Protein AF-A0A516WX14-F1 (afdb_monomer_lite)

pLDDT: mean 75.68, std 23.4, range [29.84, 97.12]

Foldseek 3Di:
DADPPVRHDPDDFPDQALCSLLVVLQVVPDAAEDADAPAPRNVNNCCNNPVNHHYDHHPVDVVPDDPDDDDNPPDPDPDDDPDPDDDDDDDDDD

Secondary structure (DSSP, 8-state):
-B-TTT--B----S-S-HHHHHHHHHHSTT--EEEE-S-HHHHHHHHHH-TTSEEEE-HHHHHS-TTS------PPPPP---------------

Structure (mmCIF, N/CA/C/O backbone):
data_AF-A0A516WX14-F1
#
_entry.id   AF-A0A516WX14-F1
#
loop_
_atom_site.group_PDB
_atom_site.id
_atom_site.type_symbol
_atom_site.label_atom_id
_atom_site.label_alt_id
_atom_site.label_comp_id
_atom_site.label_asym_id
_atom_site.label_entity_id
_atom_site.label_seq_id
_atom_site.pdbx_PDB_ins_code
_atom_site.Cartn_x
_atom_site.Cartn_y
_atom_site.Cartn_z
_atom_site.occupancy
_atom_site.B_iso_or_equiv
_atom_site.auth_seq_id
_atom_site.auth_comp_id
_atom_site.auth_asym_id
_atom_site.auth_atom_id
_atom_site.pdbx_PDB_model_num
ATOM 1 N N . MET A 1 1 ? 3.502 5.937 0.842 1.00 89.12 1 MET A N 1
ATOM 2 C CA . MET A 1 1 ? 2.110 5.667 1.232 1.00 89.12 1 MET A CA 1
ATOM 3 C C . MET A 1 1 ? 1.490 6.908 1.834 1.00 89.12 1 MET A C 1
ATOM 5 O O . MET A 1 1 ? 2.151 7.621 2.581 1.00 89.12 1 MET A O 1
ATOM 9 N N . LEU A 1 2 ? 0.252 7.198 1.448 1.00 91.94 2 LEU A N 1
ATOM 10 C CA . LEU A 1 2 ? -0.507 8.368 1.882 1.00 91.94 2 LEU A CA 1
ATOM 11 C C . LEU A 1 2 ? -1.818 7.879 2.488 1.00 91.94 2 LEU A C 1
ATOM 13 O O . LEU A 1 2 ? -2.462 7.004 1.911 1.00 91.94 2 LEU A O 1
ATOM 17 N N . ASP A 1 3 ? -2.220 8.463 3.608 1.00 91.38 3 ASP A N 1
ATOM 18 C CA . ASP A 1 3 ? -3.547 8.230 4.153 1.00 91.38 3 ASP A CA 1
ATOM 19 C C . ASP A 1 3 ? -4.585 8.984 3.316 1.00 91.38 3 ASP A C 1
ATOM 21 O O . ASP A 1 3 ? -4.491 10.199 3.129 1.00 91.38 3 ASP A O 1
ATOM 25 N N . MET A 1 4 ? -5.580 8.265 2.800 1.00 87.50 4 MET A N 1
ATOM 26 C CA . MET A 1 4 ? -6.560 8.841 1.875 1.00 87.50 4 MET A CA 1
ATOM 27 C C . MET A 1 4 ? -7.522 9.822 2.553 1.00 87.50 4 MET A C 1
ATOM 29 O O . MET A 1 4 ? -8.044 10.710 1.882 1.00 87.50 4 MET A O 1
ATOM 33 N N . VAL A 1 5 ? -7.765 9.676 3.859 1.00 89.31 5 VAL A N 1
ATOM 34 C CA . VAL A 1 5 ? -8.733 10.502 4.598 1.00 89.31 5 VAL A CA 1
ATOM 35 C C . VAL A 1 5 ? -8.106 11.832 5.009 1.00 89.31 5 VAL A C 1
ATOM 37 O O . VAL A 1 5 ? -8.687 12.896 4.814 1.00 89.31 5 VAL A O 1
ATOM 40 N N . THR A 1 6 ? -6.898 11.783 5.560 1.00 93.81 6 THR A N 1
ATOM 41 C CA . THR A 1 6 ? -6.187 12.942 6.108 1.00 93.81 6 THR A CA 1
ATOM 42 C C . THR A 1 6 ? -5.228 13.585 5.113 1.00 93.81 6 THR A C 1
ATOM 44 O O . THR A 1 6 ? -4.732 14.680 5.376 1.00 93.81 6 THR A 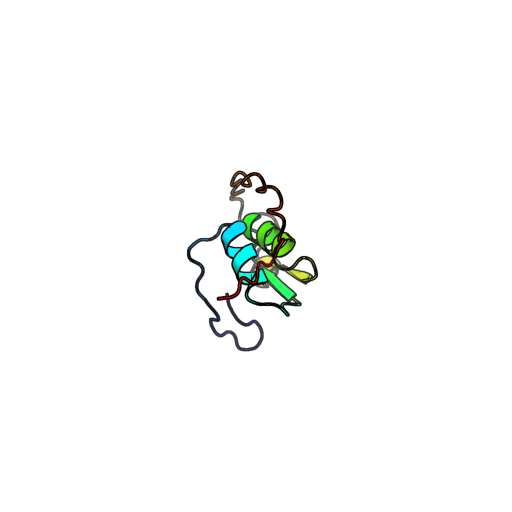O 1
ATOM 47 N N . SER A 1 7 ? -4.954 12.930 3.977 1.00 90.44 7 SER A N 1
ATOM 48 C CA . SER A 1 7 ? -3.940 13.350 2.999 1.00 90.44 7 SER A CA 1
ATOM 49 C C . SER A 1 7 ? -2.549 13.536 3.617 1.00 90.44 7 SER A C 1
ATOM 51 O O . SER A 1 7 ? -1.762 14.366 3.159 1.00 90.44 7 SER A O 1
ATOM 53 N N . ARG A 1 8 ? -2.236 12.777 4.675 1.00 94.00 8 ARG A N 1
ATOM 54 C CA . ARG A 1 8 ? -0.929 12.814 5.338 1.00 94.00 8 ARG A CA 1
ATOM 55 C C . ARG A 1 8 ? -0.032 11.688 4.829 1.00 94.00 8 ARG A C 1
ATOM 57 O O . ARG A 1 8 ? -0.514 10.566 4.653 1.00 94.00 8 ARG A O 1
ATOM 64 N N . PRO A 1 9 ? 1.266 11.954 4.603 1.00 93.31 9 PRO A N 1
ATOM 65 C CA . PRO A 1 9 ? 2.233 10.895 4.353 1.00 93.31 9 PRO A CA 1
ATOM 66 C C . PRO A 1 9 ? 2.243 9.916 5.527 1.00 93.31 9 PRO A C 1
ATOM 68 O O . PRO A 1 9 ? 2.392 10.334 6.672 1.00 93.31 9 PRO A O 1
ATOM 71 N N . ILE A 1 10 ? 2.063 8.632 5.227 1.00 92.81 10 ILE A N 1
ATOM 72 C CA . ILE A 1 10 ? 2.241 7.541 6.189 1.00 92.81 10 ILE A CA 1
ATOM 73 C C . ILE A 1 10 ? 3.702 7.105 6.157 1.00 92.81 10 ILE A C 1
ATOM 75 O O . ILE A 1 10 ? 4.338 7.002 7.198 1.00 92.81 10 ILE A O 1
ATOM 79 N N . ASP A 1 11 ? 4.228 6.869 4.952 1.00 93.88 11 ASP A N 1
ATOM 80 C CA . ASP A 1 11 ? 5.578 6.338 4.766 1.00 93.88 11 ASP A CA 1
ATOM 81 C C . ASP A 1 11 ? 6.132 6.652 3.367 1.00 93.88 11 ASP A C 1
ATOM 83 O O . ASP A 1 11 ? 5.367 6.919 2.433 1.00 93.88 11 ASP A O 1
ATOM 87 N N . LEU A 1 12 ? 7.447 6.576 3.189 1.00 94.38 12 LEU A N 1
ATOM 88 C CA . LEU A 1 12 ? 8.123 6.652 1.898 1.00 94.38 12 LEU A CA 1
ATOM 89 C C . LEU A 1 12 ? 8.804 5.313 1.606 1.00 94.38 12 LEU A C 1
ATOM 91 O O . LEU A 1 12 ? 9.740 4.918 2.291 1.00 94.38 12 LEU A O 1
ATOM 95 N N . LEU A 1 13 ? 8.352 4.632 0.553 1.00 93.25 13 LEU A N 1
ATOM 96 C CA . LEU A 1 13 ? 8.954 3.367 0.143 1.00 93.25 13 LEU A CA 1
ATOM 97 C C . LEU A 1 13 ? 10.335 3.590 -0.481 1.00 93.25 13 LEU A C 1
ATOM 99 O O . LEU A 1 13 ? 10.561 4.596 -1.155 1.00 93.25 13 LEU A O 1
ATOM 103 N N . ALA A 1 14 ? 11.230 2.617 -0.294 1.00 92.25 14 ALA A N 1
ATOM 104 C CA . ALA A 1 14 ? 12.594 2.654 -0.824 1.00 92.25 14 ALA A CA 1
ATOM 105 C C . ALA A 1 14 ? 12.638 2.666 -2.363 1.00 92.25 14 ALA A C 1
ATOM 107 O O . ALA A 1 14 ? 13.525 3.275 -2.960 1.00 92.25 14 ALA A O 1
ATOM 108 N N . ASP A 1 15 ? 11.666 2.019 -3.005 1.00 93.00 15 ASP A N 1
ATOM 109 C CA . ASP A 1 15 ? 11.503 1.981 -4.453 1.00 93.00 15 ASP A CA 1
ATOM 110 C C . ASP A 1 15 ? 10.020 1.832 -4.848 1.00 93.00 15 ASP A C 1
ATOM 112 O O . ASP A 1 15 ? 9.114 1.902 -4.014 1.00 93.00 15 ASP A O 1
ATOM 116 N N . ARG A 1 16 ? 9.768 1.679 -6.153 1.00 91.12 16 ARG A N 1
ATOM 117 C CA . ARG A 1 16 ? 8.425 1.546 -6.745 1.00 91.12 16 ARG A CA 1
ATOM 118 C C . ARG A 1 16 ? 8.157 0.134 -7.284 1.00 91.12 16 ARG A C 1
ATOM 120 O O . ARG A 1 16 ? 7.430 -0.019 -8.264 1.00 91.12 16 ARG A O 1
ATOM 127 N N . THR A 1 17 ? 8.789 -0.887 -6.707 1.00 95.38 17 THR A N 1
ATOM 128 C CA . THR A 1 17 ? 8.618 -2.283 -7.135 1.00 95.38 17 THR A CA 1
ATOM 129 C C . THR A 1 17 ? 7.401 -2.936 -6.480 1.00 95.38 17 THR A C 1
ATOM 131 O O . THR A 1 17 ? 6.887 -2.478 -5.458 1.00 95.38 17 THR A O 1
ATOM 134 N N . SER A 1 18 ? 6.927 -4.031 -7.077 1.00 95.69 18 SER A N 1
ATOM 135 C CA . SER A 1 18 ? 5.832 -4.831 -6.525 1.00 95.69 18 SER A CA 1
ATOM 136 C C . SER A 1 18 ? 6.169 -5.422 -5.161 1.00 95.69 18 SER A C 1
ATOM 138 O O . SER A 1 18 ? 5.306 -5.454 -4.289 1.00 95.69 18 SER A O 1
ATOM 140 N N . ASP A 1 19 ? 7.408 -5.880 -4.979 1.00 96.44 19 ASP A N 1
ATOM 141 C CA . ASP A 1 19 ? 7.855 -6.564 -3.767 1.00 96.44 19 ASP A CA 1
ATOM 142 C C . ASP A 1 19 ? 7.868 -5.607 -2.576 1.00 96.44 19 ASP A C 1
ATOM 144 O O . ASP A 1 19 ? 7.222 -5.882 -1.566 1.00 96.44 19 ASP A O 1
ATOM 148 N N . THR A 1 20 ? 8.468 -4.425 -2.743 1.00 96.38 20 THR A N 1
ATOM 149 C CA . THR A 1 20 ? 8.501 -3.385 -1.705 1.00 96.38 20 THR A CA 1
ATOM 150 C C . THR A 1 20 ? 7.095 -2.968 -1.270 1.00 96.38 20 THR A C 1
ATOM 152 O O . THR A 1 20 ? 6.825 -2.792 -0.084 1.00 96.38 20 THR A O 1
ATOM 155 N N . VAL A 1 21 ? 6.160 -2.850 -2.216 1.00 95.81 21 VAL A N 1
ATOM 156 C CA . VAL A 1 21 ? 4.762 -2.494 -1.921 1.00 95.81 21 VAL A CA 1
ATOM 157 C C . VAL A 1 21 ? 4.041 -3.634 -1.203 1.00 95.81 21 VAL A C 1
ATOM 159 O O . VAL A 1 21 ? 3.299 -3.393 -0.252 1.00 95.81 21 VAL A O 1
ATOM 162 N N . ALA A 1 22 ? 4.250 -4.873 -1.649 1.00 96.75 22 ALA A N 1
ATOM 163 C CA . ALA A 1 22 ? 3.633 -6.042 -1.042 1.00 96.75 22 ALA A CA 1
ATOM 164 C C . ALA A 1 22 ? 4.104 -6.248 0.397 1.00 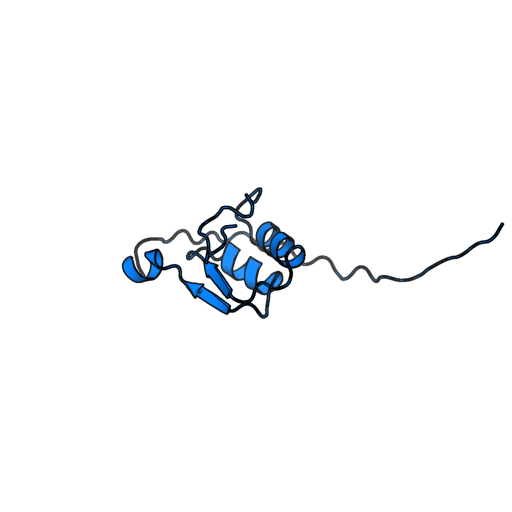96.75 22 ALA A C 1
ATOM 166 O O . ALA A 1 22 ? 3.292 -6.565 1.263 1.00 96.75 22 ALA A O 1
ATOM 167 N N . ASP A 1 23 ? 5.400 -6.087 0.651 1.00 97.12 23 ASP A N 1
ATOM 168 C CA . ASP A 1 23 ? 5.973 -6.260 1.982 1.00 97.12 23 ASP A CA 1
ATOM 169 C C . ASP A 1 23 ? 5.480 -5.175 2.936 1.00 97.12 23 ASP A C 1
ATOM 171 O O . ASP A 1 23 ? 5.000 -5.502 4.021 1.00 97.12 23 ASP A O 1
ATOM 175 N N . TRP A 1 24 ? 5.425 -3.920 2.480 1.00 96.19 24 TRP A N 1
ATOM 176 C CA . TRP A 1 24 ? 4.840 -2.837 3.268 1.00 96.19 24 TRP A CA 1
ATOM 177 C C . TRP A 1 24 ? 3.381 -3.120 3.654 1.00 96.19 24 TRP A C 1
ATOM 179 O O . TRP A 1 24 ? 3.001 -2.955 4.811 1.00 96.19 24 TRP A O 1
ATOM 189 N N . LEU A 1 25 ? 2.556 -3.600 2.717 1.00 95.81 25 LEU A N 1
ATOM 190 C CA . LEU A 1 25 ? 1.145 -3.911 2.985 1.00 95.81 25 LEU A CA 1
ATOM 191 C C . LEU A 1 25 ? 0.957 -5.082 3.960 1.00 95.81 25 LEU A C 1
ATOM 193 O O . LEU A 1 25 ? 0.017 -5.065 4.750 1.00 95.81 25 LEU A O 1
ATOM 197 N N . LYS A 1 26 ? 1.854 -6.076 3.952 1.00 95.12 26 LYS A N 1
ATOM 198 C CA . LYS A 1 26 ? 1.822 -7.179 4.932 1.00 95.12 26 LYS A CA 1
ATOM 199 C C . LYS A 1 26 ? 2.148 -6.695 6.343 1.00 95.12 26 LYS A C 1
ATOM 201 O O . LYS A 1 26 ? 1.608 -7.228 7.309 1.00 95.12 26 LYS A O 1
ATOM 206 N N . GLU A 1 27 ? 3.038 -5.714 6.458 1.00 94.69 27 GLU A N 1
ATOM 207 C CA . GLU A 1 27 ? 3.408 -5.090 7.732 1.00 94.69 27 GLU A CA 1
ATOM 208 C C . GLU A 1 27 ? 2.337 -4.115 8.244 1.00 94.69 27 GLU A C 1
ATOM 210 O O . GLU A 1 27 ? 2.273 -3.853 9.444 1.00 94.69 27 GLU A O 1
ATOM 215 N N . HIS A 1 28 ? 1.451 -3.647 7.358 1.00 91.06 28 HIS A N 1
ATOM 216 C CA . HIS A 1 28 ? 0.354 -2.722 7.657 1.00 91.06 28 HIS A CA 1
ATOM 217 C C . HIS A 1 28 ? -1.022 -3.378 7.407 1.00 91.06 28 HIS A C 1
ATOM 219 O O . HIS A 1 28 ? -1.737 -3.013 6.462 1.00 91.06 28 HIS A O 1
ATOM 225 N N . PRO A 1 29 ? -1.421 -4.360 8.246 1.00 86.50 29 PRO A N 1
ATOM 226 C CA . PRO A 1 29 ? -2.688 -5.064 8.087 1.00 86.50 29 PRO A CA 1
ATOM 227 C C . PRO A 1 29 ? -3.886 -4.136 8.333 1.00 86.50 29 PRO A C 1
ATOM 229 O O . PRO A 1 29 ? -3.816 -3.200 9.127 1.00 86.50 29 PRO A O 1
ATOM 232 N N . GLY A 1 30 ? -5.013 -4.433 7.680 1.00 88.31 30 GLY A N 1
ATOM 233 C CA . GLY A 1 30 ? -6.252 -3.648 7.791 1.00 88.31 30 GLY A CA 1
ATOM 234 C C . GLY A 1 30 ? -6.478 -2.649 6.653 1.00 88.31 30 GLY A C 1
ATOM 235 O O . GLY A 1 30 ? -7.427 -1.875 6.692 1.00 88.31 30 GLY A O 1
ATOM 236 N N . THR A 1 31 ? -5.633 -2.669 5.621 1.00 91.25 31 THR A N 1
ATOM 237 C CA . THR A 1 31 ? -5.861 -1.875 4.409 1.00 91.25 31 THR A CA 1
ATOM 238 C C . THR A 1 31 ? -7.023 -2.464 3.601 1.00 91.25 31 THR A C 1
ATOM 240 O O . THR A 1 31 ? -6.876 -3.520 2.993 1.00 91.25 31 THR A O 1
ATOM 243 N N . GLU A 1 32 ? -8.168 -1.779 3.573 1.00 92.31 32 GLU A N 1
ATOM 244 C CA . GLU A 1 32 ? -9.372 -2.226 2.844 1.00 92.31 32 GLU A CA 1
ATOM 245 C C . GLU A 1 32 ? -9.468 -1.659 1.423 1.00 92.31 32 GLU A C 1
ATOM 247 O O . GLU A 1 32 ? -10.000 -2.302 0.519 1.00 92.31 32 GLU A O 1
ATOM 252 N N . VAL A 1 33 ? -8.959 -0.445 1.206 1.00 93.25 33 VAL A N 1
ATOM 253 C CA . VAL A 1 33 ? -9.048 0.257 -0.078 1.00 93.25 33 VAL A CA 1
ATOM 254 C C . VAL A 1 33 ? -7.699 0.876 -0.404 1.00 93.25 33 VAL A C 1
ATOM 256 O O . VAL A 1 33 ? -7.129 1.599 0.412 1.00 93.25 33 VAL A O 1
ATOM 259 N N . VAL A 1 34 ? -7.206 0.634 -1.619 1.00 93.69 34 VAL A N 1
ATOM 260 C CA . VAL A 1 34 ? -5.968 1.237 -2.123 1.00 93.69 34 VAL A CA 1
ATOM 261 C C . VAL A 1 34 ? -6.255 2.020 -3.395 1.00 93.69 34 VAL A C 1
ATOM 263 O O . VAL A 1 34 ? -6.623 1.460 -4.429 1.00 93.69 34 VAL A O 1
ATOM 266 N N . CYS A 1 35 ? -6.052 3.332 -3.321 1.00 93.31 35 CYS A N 1
ATOM 267 C CA . CYS A 1 35 ? -6.082 4.228 -4.468 1.00 93.31 35 CYS A CA 1
ATOM 268 C C . CYS A 1 35 ? -4.692 4.265 -5.118 1.00 93.31 35 CYS A C 1
ATOM 270 O O . CYS A 1 35 ? -3.714 4.615 -4.457 1.00 93.31 35 CYS A O 1
ATOM 272 N N . ARG A 1 36 ? -4.586 3.866 -6.390 1.00 91.31 36 ARG A N 1
ATOM 273 C CA . ARG A 1 36 ? -3.292 3.678 -7.068 1.00 91.31 36 ARG A CA 1
ATOM 274 C C . ARG A 1 36 ? -3.261 4.249 -8.485 1.00 91.31 36 ARG A C 1
ATOM 276 O O . ARG A 1 36 ? -4.298 4.363 -9.149 1.00 91.31 36 ARG A O 1
ATOM 283 N N . ASP A 1 37 ? -2.048 4.539 -8.954 1.00 85.75 37 ASP A N 1
ATOM 284 C CA . ASP A 1 37 ? -1.781 4.953 -10.334 1.00 85.75 37 ASP A CA 1
ATOM 285 C C . ASP A 1 37 ? -1.773 3.752 -11.301 1.00 85.75 37 ASP A C 1
ATOM 287 O O . ASP A 1 37 ? -2.058 2.616 -10.934 1.00 85.75 37 ASP A O 1
ATOM 291 N N . ARG A 1 38 ? -1.474 3.959 -12.585 1.00 81.62 38 ARG A N 1
ATOM 292 C CA . ARG A 1 38 ? -1.545 2.886 -13.589 1.00 81.62 38 ARG A CA 1
ATOM 293 C C . ARG A 1 38 ? -0.426 1.846 -13.559 1.00 81.62 38 ARG A C 1
ATOM 295 O O . ARG A 1 38 ? -0.563 0.858 -14.280 1.00 81.62 38 ARG A O 1
ATOM 302 N N . ALA A 1 39 ? 0.635 2.044 -12.788 1.00 86.62 39 ALA A N 1
ATOM 303 C CA . ALA A 1 39 ? 1.797 1.176 -12.830 1.00 86.62 39 ALA A CA 1
ATOM 304 C C . ALA A 1 39 ? 1.428 -0.259 -12.430 1.00 86.62 39 ALA A C 1
ATOM 306 O O . ALA A 1 39 ? 0.809 -0.510 -11.391 1.00 86.62 39 ALA A O 1
ATOM 307 N N . GLY A 1 40 ? 1.831 -1.214 -13.273 1.00 89.06 40 GLY A N 1
ATOM 308 C CA . GLY A 1 40 ? 1.579 -2.636 -13.042 1.00 89.06 40 GLY A CA 1
ATOM 309 C C . GLY A 1 40 ? 2.208 -3.134 -11.741 1.00 89.06 40 GLY A C 1
ATOM 310 O O . GLY A 1 40 ? 1.598 -3.940 -11.044 1.00 89.06 40 GLY A O 1
ATOM 311 N N . ALA A 1 41 ? 3.368 -2.584 -11.369 1.00 92.00 41 ALA A N 1
ATOM 312 C CA . ALA A 1 41 ? 4.072 -2.919 -10.135 1.00 92.00 41 ALA A CA 1
ATOM 313 C C . ALA A 1 41 ? 3.213 -2.686 -8.880 1.00 92.00 41 ALA A C 1
ATOM 315 O O . ALA A 1 41 ? 3.154 -3.559 -8.018 1.00 92.00 41 ALA A O 1
ATOM 316 N N . TYR A 1 42 ? 2.476 -1.571 -8.793 1.00 92.50 42 TYR A N 1
ATOM 317 C CA . TYR A 1 42 ? 1.586 -1.330 -7.652 1.00 92.50 42 TYR A CA 1
ATOM 318 C C . TYR A 1 42 ? 0.401 -2.289 -7.641 1.00 92.50 42 TYR A C 1
ATOM 320 O O . TYR A 1 42 ? 0.068 -2.830 -6.592 1.00 92.50 42 TYR A O 1
ATOM 328 N N . ALA A 1 43 ? -0.218 -2.540 -8.798 1.00 94.19 43 ALA A N 1
ATOM 329 C CA . ALA A 1 43 ? -1.345 -3.467 -8.881 1.00 94.19 43 ALA A CA 1
ATOM 330 C C . ALA A 1 43 ? -0.949 -4.898 -8.468 1.00 94.19 43 ALA A C 1
ATOM 332 O O . ALA A 1 43 ? -1.716 -5.579 -7.782 1.00 94.19 43 ALA A O 1
ATOM 333 N N . GLU A 1 44 ? 0.250 -5.333 -8.865 1.00 95.94 44 GLU A N 1
ATOM 334 C CA . GLU A 1 44 ? 0.860 -6.598 -8.449 1.00 95.94 44 GLU A CA 1
ATOM 335 C C . GLU A 1 44 ? 1.149 -6.610 -6.946 1.00 95.94 44 GLU A C 1
ATOM 337 O O . GLU A 1 44 ? 0.694 -7.512 -6.244 1.00 95.94 44 GLU A O 1
ATOM 342 N N . GLY A 1 45 ? 1.842 -5.585 -6.445 1.00 95.69 45 GLY A N 1
ATOM 343 C CA . GLY A 1 45 ? 2.207 -5.478 -5.036 1.00 95.69 45 GLY A CA 1
ATOM 344 C C . GLY A 1 45 ? 0.991 -5.504 -4.112 1.00 95.69 45 GLY A C 1
ATOM 345 O O . GLY A 1 45 ? 0.982 -6.243 -3.130 1.00 95.69 45 GLY A O 1
ATOM 346 N N . ILE A 1 46 ? -0.083 -4.793 -4.475 1.00 95.75 46 ILE A N 1
ATOM 347 C CA . ILE A 1 46 ? -1.342 -4.803 -3.717 1.00 95.75 46 ILE A CA 1
ATOM 348 C C . ILE A 1 46 ? -1.965 -6.196 -3.715 1.00 95.75 46 ILE A C 1
ATOM 350 O O . ILE A 1 46 ? -2.327 -6.696 -2.657 1.00 95.75 46 ILE A O 1
ATOM 354 N N . ARG A 1 47 ? -2.037 -6.872 -4.866 1.00 95.69 47 ARG A N 1
ATOM 355 C CA . ARG A 1 47 ? -2.611 -8.223 -4.931 1.00 95.69 47 ARG A CA 1
ATOM 356 C C . ARG A 1 47 ? -1.814 -9.247 -4.114 1.00 95.69 47 ARG A C 1
ATOM 358 O O . ARG A 1 47 ? -2.400 -10.215 -3.640 1.00 95.69 47 ARG A O 1
ATOM 365 N N . ILE A 1 48 ? -0.501 -9.069 -3.964 1.00 96.62 48 ILE A N 1
ATOM 366 C CA . ILE A 1 48 ? 0.336 -9.953 -3.138 1.00 96.62 48 ILE A CA 1
ATOM 367 C C . ILE A 1 48 ? 0.227 -9.595 -1.647 1.00 96.62 48 ILE A C 1
ATOM 369 O O . ILE A 1 48 ? 0.143 -10.498 -0.817 1.00 96.62 48 ILE A O 1
ATOM 373 N N . GLY A 1 49 ? 0.293 -8.307 -1.300 1.00 94.75 49 GLY A N 1
ATOM 374 C CA . GLY A 1 49 ? 0.403 -7.840 0.085 1.00 94.75 49 GLY A CA 1
ATOM 375 C C . GLY A 1 49 ? -0.927 -7.630 0.806 1.00 94.75 49 GLY A C 1
ATOM 376 O O . GLY A 1 49 ? -0.997 -7.819 2.015 1.00 94.75 49 GLY A O 1
ATOM 377 N N . ALA A 1 50 ? -1.981 -7.286 0.068 1.00 96.06 50 ALA A N 1
ATOM 378 C CA . ALA A 1 50 ? -3.335 -7.075 0.570 1.00 96.06 50 ALA A CA 1
ATOM 379 C C . ALA A 1 50 ? -4.363 -7.581 -0.468 1.00 96.06 50 ALA A C 1
ATOM 381 O O . ALA A 1 50 ? -5.021 -6.780 -1.134 1.00 96.06 50 ALA A O 1
ATOM 382 N N . PRO A 1 51 ? -4.489 -8.910 -0.653 1.00 94.88 51 PRO A N 1
ATOM 383 C CA . PRO A 1 51 ? -5.345 -9.498 -1.689 1.00 94.88 51 PRO A CA 1
ATOM 384 C C . PRO A 1 51 ? -6.830 -9.148 -1.531 1.00 94.88 51 PRO A C 1
ATOM 386 O O . PRO A 1 51 ? -7.548 -9.100 -2.527 1.00 94.88 51 PRO A O 1
ATOM 389 N N . ASP A 1 52 ? -7.267 -8.882 -0.301 1.00 94.88 52 ASP A N 1
ATOM 390 C CA . ASP A 1 52 ? -8.649 -8.522 0.018 1.00 94.88 52 ASP A CA 1
ATOM 391 C C . ASP A 1 52 ? -8.930 -7.018 -0.159 1.00 94.88 52 ASP A C 1
ATOM 393 O O . ASP A 1 52 ? -10.079 -6.587 -0.069 1.00 94.88 52 ASP A O 1
ATOM 397 N N . ALA A 1 53 ? -7.900 -6.205 -0.431 1.00 95.62 53 ALA A N 1
ATOM 398 C CA . ALA A 1 53 ? -8.060 -4.770 -0.611 1.00 95.62 53 ALA A CA 1
ATOM 399 C C . ALA A 1 53 ? -8.652 -4.429 -1.985 1.00 95.62 53 ALA A C 1
ATOM 401 O O . ALA A 1 53 ? -8.188 -4.884 -3.038 1.00 95.62 53 ALA A O 1
ATOM 402 N N . VAL A 1 54 ? -9.636 -3.533 -1.993 1.00 95.38 54 VAL A N 1
ATOM 403 C CA . VAL A 1 54 ? -10.236 -3.009 -3.220 1.00 95.38 54 VAL A CA 1
ATOM 404 C C . VAL A 1 54 ? -9.285 -2.006 -3.868 1.00 95.38 54 VAL A C 1
ATOM 406 O O . VAL A 1 54 ? -8.927 -0.985 -3.279 1.00 95.38 54 VAL A O 1
ATOM 409 N N . GLN A 1 55 ? -8.900 -2.271 -5.116 1.00 93.69 55 GLN A N 1
ATOM 410 C CA . GLN A 1 55 ? -8.064 -1.360 -5.896 1.00 93.69 55 GLN A CA 1
ATOM 411 C C . GLN A 1 55 ? -8.917 -0.341 -6.652 1.00 93.69 55 GLN A C 1
ATOM 413 O O . GLN A 1 55 ? -9.716 -0.704 -7.517 1.00 93.69 55 GLN A O 1
ATOM 418 N N . VAL A 1 56 ? -8.691 0.942 -6.379 1.00 92.88 56 VAL A N 1
ATOM 419 C CA . VAL A 1 56 ? -9.377 2.062 -7.031 1.00 92.88 56 VAL A CA 1
ATOM 420 C C . VAL A 1 56 ? -8.365 2.857 -7.850 1.00 92.88 56 VAL A C 1
ATOM 422 O O . VAL A 1 56 ? -7.251 3.132 -7.403 1.00 92.88 56 VAL A O 1
ATOM 425 N N . ALA A 1 57 ? -8.734 3.216 -9.077 1.00 88.62 57 ALA A N 1
ATOM 426 C CA . ALA A 1 57 ? -7.922 4.115 -9.887 1.00 88.62 57 ALA A CA 1
ATOM 427 C C . ALA A 1 57 ? -7.949 5.522 -9.282 1.00 88.62 57 ALA A C 1
ATOM 429 O O . ALA A 1 57 ? -9.020 6.015 -8.925 1.00 88.62 57 ALA A O 1
ATOM 430 N N . ASP A 1 58 ? -6.794 6.179 -9.203 1.00 83.81 58 ASP A N 1
ATOM 431 C CA . ASP A 1 58 ? -6.745 7.527 -8.648 1.00 83.81 58 ASP A CA 1
ATOM 432 C C . ASP A 1 58 ? -7.604 8.552 -9.420 1.00 83.81 58 ASP A C 1
ATOM 434 O O . ASP A 1 58 ? -7.997 8.380 -10.577 1.00 83.81 58 ASP A O 1
ATOM 438 N N . ARG A 1 59 ? -7.958 9.657 -8.758 1.00 79.69 59 ARG A N 1
ATOM 439 C CA . ARG A 1 59 ? -8.830 10.678 -9.360 1.00 79.69 59 ARG A CA 1
ATOM 440 C C . ARG A 1 59 ? -8.194 11.332 -10.589 1.00 79.69 59 ARG A C 1
ATOM 442 O O . ARG A 1 59 ? -8.898 11.668 -11.541 1.00 79.69 59 ARG A O 1
ATOM 449 N N . TRP A 1 60 ? -6.875 11.511 -10.578 1.00 74.88 60 TRP A N 1
ATOM 450 C CA . TRP A 1 60 ? -6.140 12.100 -11.700 1.00 74.88 60 TRP A CA 1
ATOM 451 C C . TRP A 1 60 ? -6.261 11.224 -12.950 1.00 74.88 60 TRP A C 1
ATOM 453 O O . TRP A 1 60 ? -6.391 11.696 -14.081 1.00 74.88 60 TRP A O 1
ATOM 463 N N . ARG A 1 61 ? -6.316 9.917 -12.725 1.00 70.75 61 ARG A N 1
ATOM 464 C CA . ARG A 1 61 ? -6.473 8.881 -13.723 1.00 70.75 61 ARG A CA 1
ATOM 465 C C . ARG A 1 61 ? -7.862 8.861 -14.367 1.00 70.75 61 ARG A C 1
ATOM 467 O O . ARG A 1 61 ? -7.941 8.553 -15.559 1.00 70.75 61 ARG A O 1
ATOM 474 N N . LEU A 1 62 ? -8.924 9.222 -13.643 1.00 72.19 62 LEU A N 1
ATOM 475 C CA . LEU A 1 62 ? -10.262 9.414 -14.228 1.00 72.19 62 LEU A CA 1
ATOM 476 C C . LEU A 1 62 ? -10.294 10.603 -15.196 1.00 72.19 62 LEU A C 1
ATOM 478 O O . LEU A 1 62 ? -10.965 10.543 -16.223 1.00 72.19 62 LEU A O 1
ATOM 482 N N . TRP A 1 63 ? -9.523 11.651 -14.906 1.00 73.56 63 TRP A N 1
ATOM 483 C CA . TRP A 1 63 ? -9.469 12.854 -15.734 1.00 73.56 63 TRP A CA 1
ATOM 484 C C . TRP A 1 63 ? -8.635 12.673 -17.016 1.00 73.56 63 TRP A C 1
ATOM 486 O O . TRP A 1 63 ? -9.002 13.180 -18.073 1.00 73.56 63 TRP A O 1
ATOM 496 N N . LEU A 1 64 ? -7.536 11.909 -16.964 1.00 68.75 64 LEU A N 1
ATOM 497 C CA . LEU A 1 64 ? -6.556 11.833 -18.063 1.00 68.75 64 LEU A CA 1
ATOM 498 C C . LEU A 1 64 ? -6.900 10.875 -19.225 1.00 68.75 64 LEU A C 1
ATOM 500 O O . LEU A 1 64 ? -6.159 10.824 -20.209 1.00 68.75 64 LEU A O 1
ATOM 504 N N . GLY A 1 65 ? -7.999 10.114 -19.154 1.00 62.97 65 GLY A N 1
ATOM 505 C CA . GLY A 1 65 ? -8.418 9.190 -20.221 1.00 62.97 65 GLY A CA 1
ATOM 506 C C . GLY A 1 65 ? -7.413 8.050 -20.504 1.00 62.97 65 GLY A C 1
ATOM 507 O O . GLY A 1 65 ? -6.301 8.021 -19.971 1.00 62.97 65 GLY A O 1
ATOM 508 N N . PRO A 1 66 ? -7.774 6.998 -21.259 1.00 57.69 66 PRO A N 1
ATOM 509 C CA . PRO A 1 66 ? -6.961 5.782 -21.362 1.00 57.69 66 PRO A CA 1
ATOM 510 C C . PRO A 1 66 ? -5.612 5.858 -22.099 1.00 57.69 66 PRO A C 1
ATOM 512 O O . PRO A 1 66 ? -4.905 4.855 -22.065 1.00 57.69 66 PRO A O 1
ATOM 515 N N . GLY A 1 67 ? -5.182 7.000 -22.651 1.00 55.97 67 GLY A N 1
ATOM 516 C CA . GLY A 1 67 ? -4.112 7.025 -23.666 1.00 55.97 67 GLY A CA 1
ATOM 517 C C . GLY A 1 67 ? -2.852 7.876 -23.432 1.00 55.97 67 GLY A C 1
ATOM 518 O O . GLY A 1 67 ? -2.104 8.039 -24.385 1.00 55.97 67 GLY A O 1
ATOM 519 N N . ARG A 1 68 ? -2.582 8.449 -22.245 1.00 55.06 68 ARG A N 1
ATOM 520 C CA . ARG A 1 68 ? -1.464 9.423 -22.074 1.00 55.06 68 ARG A CA 1
ATOM 521 C C . ARG A 1 68 ? -0.356 9.053 -21.071 1.00 55.06 68 ARG A C 1
ATOM 523 O O . ARG A 1 68 ? 0.377 9.928 -20.632 1.00 55.06 68 ARG A O 1
ATOM 530 N N . GLY A 1 69 ? -0.211 7.779 -20.705 1.00 50.72 69 GLY A N 1
ATOM 531 C CA . GLY A 1 69 ? 0.822 7.336 -19.754 1.00 50.72 69 GLY A CA 1
ATOM 532 C C . GLY A 1 69 ? 1.191 5.874 -19.966 1.00 50.72 69 GLY A C 1
ATOM 533 O O . GLY A 1 69 ? 0.778 5.021 -19.189 1.00 50.72 69 GLY A O 1
ATOM 534 N N . GLY A 1 70 ? 1.861 5.586 -21.082 1.00 48.31 70 GLY A N 1
ATOM 535 C CA . GLY A 1 70 ? 2.336 4.252 -21.442 1.00 48.31 70 GLY A CA 1
ATOM 536 C C . GLY A 1 70 ? 3.829 4.124 -21.175 1.00 48.31 70 GLY A C 1
ATOM 537 O O . GLY A 1 70 ? 4.629 4.338 -22.076 1.00 48.31 70 GLY A O 1
ATOM 538 N N . GLY A 1 71 ? 4.184 3.789 -19.939 1.00 46.28 71 GLY A N 1
ATOM 539 C CA . GLY A 1 71 ? 5.430 3.105 -19.617 1.00 46.28 71 GLY A CA 1
ATOM 540 C C . GLY A 1 71 ? 5.029 1.760 -19.041 1.00 46.28 71 GLY A C 1
ATOM 541 O O . GLY A 1 71 ? 4.630 1.676 -17.882 1.00 46.28 71 GLY A O 1
ATOM 542 N N . GLU A 1 72 ? 4.993 0.726 -19.878 1.00 49.50 72 GLU A N 1
ATOM 543 C CA . GLU A 1 72 ? 4.796 -0.638 -19.404 1.00 49.50 72 GLU A CA 1
ATOM 544 C C . GLU A 1 72 ? 6.111 -1.085 -18.763 1.00 49.50 72 GLU A C 1
ATOM 546 O O . GLU A 1 72 ? 6.956 -1.700 -19.409 1.00 49.50 72 GLU A O 1
ATOM 551 N N . ASP A 1 73 ? 6.308 -0.707 -17.498 1.00 53.06 73 ASP A N 1
ATOM 552 C CA . ASP A 1 73 ? 7.429 -1.167 -16.685 1.00 53.06 73 ASP A CA 1
ATOM 553 C C . ASP A 1 73 ? 7.220 -2.658 -16.387 1.00 53.06 73 ASP A C 1
ATOM 555 O O . ASP A 1 73 ? 6.754 -3.057 -15.318 1.00 53.06 73 ASP A O 1
ATOM 559 N N . ARG A 1 74 ? 7.525 -3.505 -17.378 1.00 48.66 74 ARG A N 1
ATOM 560 C CA . ARG A 1 74 ? 7.644 -4.955 -17.211 1.00 48.66 74 ARG A CA 1
ATOM 561 C C . ARG A 1 74 ? 8.898 -5.229 -16.388 1.00 48.66 74 ARG A C 1
ATOM 563 O O . ARG A 1 74 ? 9.932 -5.613 -16.927 1.00 48.66 74 ARG A O 1
ATOM 570 N N . HIS A 1 75 ? 8.823 -5.011 -15.080 1.00 47.34 75 HIS A N 1
ATOM 571 C CA . HIS A 1 75 ? 9.808 -5.584 -14.174 1.00 47.34 75 HIS A CA 1
ATOM 572 C C . HIS A 1 75 ? 9.587 -7.105 -14.149 1.00 47.34 75 HIS A C 1
ATOM 574 O O . HIS A 1 75 ? 8.456 -7.543 -13.914 1.00 47.34 75 HIS A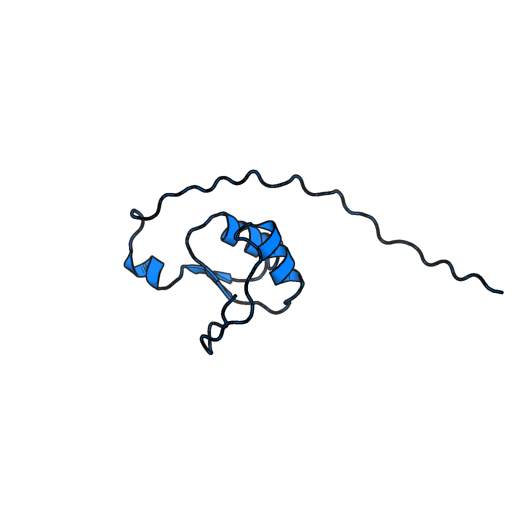 O 1
ATOM 580 N N . PRO A 1 76 ? 10.608 -7.932 -14.438 1.00 43.34 76 PRO A N 1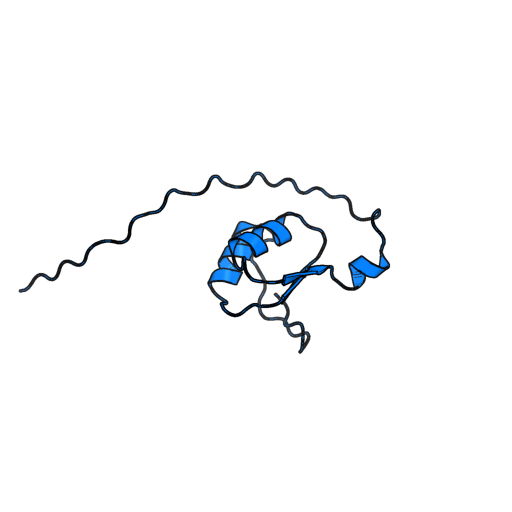
ATOM 581 C CA . PRO A 1 76 ? 10.465 -9.373 -14.319 1.00 43.34 76 PRO A CA 1
ATOM 582 C C . PRO A 1 76 ? 10.174 -9.705 -12.854 1.00 43.34 76 PRO A C 1
ATOM 584 O O . PRO A 1 76 ? 10.981 -9.419 -11.974 1.00 43.34 76 PRO A O 1
ATOM 587 N N . SER A 1 77 ? 9.002 -10.290 -12.605 1.00 42.94 77 SER A N 1
ATOM 588 C CA . SER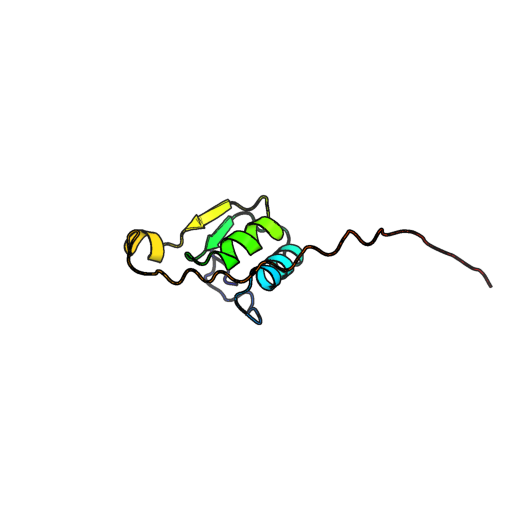 A 1 77 ? 8.604 -10.768 -11.281 1.00 42.94 77 SER A CA 1
ATOM 589 C C . SER A 1 77 ? 9.676 -11.737 -10.751 1.00 42.94 77 SER A C 1
ATOM 591 O O . SER A 1 77 ? 10.032 -12.686 -11.468 1.00 42.94 77 SER A O 1
ATOM 593 N N . PRO A 1 78 ? 10.230 -11.536 -9.539 1.00 47.03 78 PRO A N 1
ATOM 594 C CA . PRO A 1 78 ? 11.154 -12.495 -8.966 1.00 47.03 78 PRO A CA 1
ATOM 595 C C . PRO A 1 78 ? 10.391 -13.789 -8.682 1.00 47.03 78 PRO A C 1
ATOM 597 O O . PRO A 1 78 ? 9.280 -13.797 -8.150 1.00 47.03 78 PRO A O 1
ATOM 600 N N . ARG A 1 79 ? 10.987 -14.923 -9.053 1.00 44.56 79 ARG A N 1
ATOM 601 C CA . ARG A 1 79 ? 10.424 -16.243 -8.755 1.00 44.56 79 ARG A CA 1
ATOM 602 C C . ARG A 1 79 ? 10.242 -16.375 -7.239 1.00 44.56 79 ARG A C 1
ATOM 604 O O . ARG A 1 79 ? 11.206 -16.244 -6.492 1.00 44.56 79 ARG A O 1
ATOM 611 N N . ARG A 1 80 ? 9.008 -16.666 -6.810 1.00 40.97 80 ARG A N 1
ATOM 612 C CA . ARG A 1 80 ? 8.618 -16.926 -5.411 1.00 40.97 80 ARG A CA 1
ATOM 613 C C . ARG A 1 80 ? 9.633 -17.873 -4.742 1.00 40.97 80 ARG A C 1
ATOM 615 O O . ARG A 1 80 ? 9.801 -18.984 -5.253 1.00 40.97 80 ARG A O 1
ATOM 622 N N . PRO A 1 81 ? 10.263 -17.527 -3.604 1.00 34.88 81 PRO A N 1
ATOM 623 C CA . PRO A 1 81 ? 10.968 -18.530 -2.825 1.00 34.88 81 PRO A CA 1
ATOM 624 C C . PRO A 1 81 ? 9.946 -19.487 -2.204 1.00 34.88 81 PRO A C 1
ATOM 626 O O . PRO A 1 81 ? 8.916 -19.081 -1.659 1.00 34.88 81 PRO A O 1
ATOM 629 N N . ALA A 1 82 ? 10.225 -20.783 -2.335 1.00 34.91 82 ALA A N 1
ATOM 630 C CA . ALA A 1 82 ? 9.427 -21.845 -1.752 1.00 34.91 82 ALA A CA 1
ATOM 631 C C . ALA A 1 82 ? 9.327 -21.662 -0.231 1.00 34.91 82 ALA A C 1
ATOM 633 O O . ALA A 1 82 ? 10.315 -21.410 0.453 1.00 34.91 82 ALA A O 1
ATOM 634 N N . SER A 1 83 ? 8.108 -21.821 0.276 1.00 36.75 83 SER A N 1
ATOM 635 C CA . SER A 1 83 ? 7.738 -21.934 1.685 1.00 36.75 83 SER A CA 1
ATOM 636 C C . SER A 1 83 ? 8.830 -22.562 2.568 1.00 36.75 83 SER A C 1
ATOM 638 O O . SER A 1 83 ? 8.999 -23.785 2.579 1.00 36.75 83 SER A O 1
ATOM 640 N N . ALA A 1 84 ? 9.516 -21.744 3.369 1.00 36.84 84 ALA A N 1
ATOM 641 C CA . ALA A 1 84 ? 10.300 -22.228 4.496 1.00 36.84 84 ALA A CA 1
ATOM 642 C C . ALA A 1 84 ? 9.332 -22.595 5.630 1.00 36.84 84 ALA A C 1
ATOM 644 O O . ALA A 1 84 ? 8.758 -21.745 6.312 1.00 36.84 84 ALA A O 1
ATOM 645 N N . ARG A 1 85 ? 9.105 -23.900 5.776 1.00 34.91 85 ARG A N 1
ATOM 646 C CA . ARG A 1 85 ? 8.340 -24.520 6.859 1.00 34.91 85 ARG A CA 1
ATOM 647 C C . ARG A 1 85 ? 8.811 -23.991 8.220 1.00 34.91 85 ARG A C 1
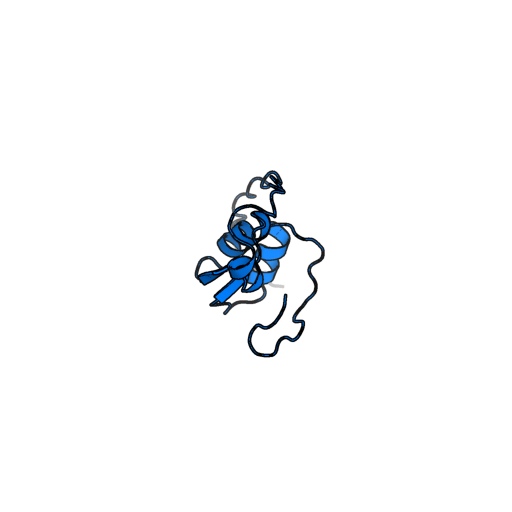ATOM 649 O O . ARG A 1 85 ? 9.936 -24.253 8.630 1.00 34.91 85 ARG A O 1
ATOM 656 N N . ARG A 1 86 ? 7.922 -23.326 8.964 1.00 35.75 86 ARG A N 1
ATOM 657 C CA . ARG A 1 86 ? 8.058 -23.192 10.422 1.00 35.75 86 ARG A CA 1
ATOM 658 C C . ARG A 1 86 ? 7.895 -24.569 11.076 1.00 35.75 86 ARG A C 1
ATOM 660 O O . ARG A 1 86 ? 6.894 -25.247 10.865 1.00 35.75 86 ARG A O 1
ATOM 667 N N . GLY A 1 87 ? 8.852 -24.936 11.921 1.00 29.84 87 GLY A N 1
ATOM 668 C CA . GLY A 1 87 ? 8.810 -26.071 12.849 1.00 29.84 87 GLY A CA 1
ATOM 669 C C . GLY A 1 87 ? 10.247 -26.443 13.228 1.00 29.84 87 GLY A C 1
ATOM 670 O O . GLY A 1 87 ? 11.067 -26.586 12.341 1.00 29.84 87 GLY A O 1
ATOM 671 N N . ARG A 1 88 ? 10.666 -26.592 14.482 1.00 34.22 88 ARG A N 1
ATOM 672 C CA . ARG A 1 88 ? 9.973 -26.821 15.750 1.00 34.22 88 ARG A CA 1
ATOM 673 C C . ARG A 1 88 ? 10.831 -26.256 16.891 1.00 34.22 88 ARG A C 1
ATOM 675 O O . ARG A 1 88 ? 12.033 -26.076 16.755 1.00 34.22 88 ARG A O 1
ATOM 682 N N . ARG A 1 89 ? 10.163 -26.015 18.017 1.00 38.41 89 ARG A N 1
ATOM 683 C CA . ARG A 1 89 ? 10.728 -25.769 19.347 1.00 38.41 89 ARG A CA 1
ATOM 684 C C . ARG A 1 89 ? 11.734 -26.870 19.713 1.00 38.41 89 ARG A C 1
ATOM 686 O O . ARG A 1 89 ? 11.398 -28.039 19.545 1.00 38.41 89 ARG A O 1
ATOM 693 N N . GLU A 1 90 ? 12.850 -26.517 20.342 1.00 35.62 90 GLU A N 1
ATOM 694 C CA . GLU A 1 90 ? 13.515 -27.422 21.283 1.00 35.62 90 GLU A CA 1
ATOM 695 C C . GLU A 1 90 ? 13.842 -26.668 22.575 1.00 35.62 90 GLU A C 1
ATOM 697 O O . GLU A 1 90 ? 14.723 -25.816 22.639 1.00 35.62 90 GLU A O 1
ATOM 702 N N . CYS A 1 91 ? 13.067 -26.982 23.613 1.00 36.12 91 CYS A N 1
ATOM 703 C CA . CYS A 1 91 ? 13.468 -26.797 24.996 1.00 36.12 91 CYS A CA 1
ATOM 704 C C . CYS A 1 91 ? 14.540 -27.844 25.340 1.00 36.12 91 CYS A C 1
ATOM 706 O O . CYS A 1 91 ? 14.233 -29.034 25.371 1.00 36.12 91 CYS A O 1
ATOM 708 N N . ARG A 1 92 ? 15.741 -27.409 25.720 1.00 37.34 92 ARG A N 1
ATOM 709 C CA . ARG A 1 92 ? 16.643 -28.136 26.636 1.00 37.34 92 ARG A CA 1
ATOM 710 C C . ARG A 1 92 ? 17.141 -27.099 27.644 1.00 37.34 92 ARG A C 1
ATOM 712 O O . ARG A 1 92 ? 17.735 -26.117 27.234 1.00 37.34 92 ARG A O 1
ATOM 719 N N . ARG A 1 93 ? 16.713 -27.098 28.913 1.00 36.12 93 ARG A N 1
ATOM 720 C CA . ARG A 1 93 ? 17.133 -27.990 30.015 1.00 36.12 93 ARG A CA 1
ATOM 721 C C . ARG A 1 93 ? 18.655 -28.201 30.058 1.00 36.12 93 ARG A C 1
ATOM 723 O O . ARG A 1 93 ? 19.121 -29.228 29.578 1.00 36.12 93 ARG A O 1
ATOM 730 N N . ARG A 1 94 ? 19.395 -27.293 30.694 1.00 38.56 94 ARG A N 1
ATOM 731 C CA . ARG A 1 94 ? 19.970 -27.454 32.044 1.00 38.56 94 ARG A CA 1
ATOM 732 C C . ARG A 1 94 ? 20.674 -26.175 32.474 1.00 38.56 94 ARG A C 1
ATOM 734 O O . ARG A 1 94 ? 21.202 -25.490 31.577 1.00 38.56 94 ARG A O 1
#

Radius of gyration: 17.67 Å; chains: 1; bounding box: 30×42×56 Å

Sequence (94 aa):
MLDMVTSRPIDLLADRTSDTVADWLKEHPGTEVVCRDRAGAYAEGIRIGAPDAVQVADRWRLWLGPGRGGGEDRHPSPRRPASARRGRRECRRR